Protein AF-A0A2D7MEU3-F1 (afdb_monomer)

Secondary structure (DSSP, 8-state):
---TT-----PPPTT-EEEE---SSEEEEEE---TT-BSSSSBT--EEEEEE--SS-EEEE---SS----SSHHHHHHHHHHHHHHHT-S----

Mean predicted aligned error: 4.92 Å

Radius of gyration: 15.39 Å; Cα contacts (8 Å, |Δi|>4): 131; chains: 1; bounding box: 40×29×33 Å

Structure (mmCIF, N/CA/C/O backbone):
data_AF-A0A2D7MEU3-F1
#
_entry.id   AF-A0A2D7MEU3-F1
#
loop_
_atom_site.group_PDB
_atom_site.id
_atom_site.type_symbol
_atom_site.label_atom_id
_atom_site.label_alt_id
_atom_site.label_comp_id
_atom_site.label_asym_id
_atom_site.label_entity_id
_atom_site.label_seq_id
_atom_site.pdbx_PDB_ins_code
_atom_site.Cartn_x
_atom_site.Cartn_y
_atom_site.Cartn_z
_atom_site.occupancy
_atom_site.B_iso_or_equiv
_atom_site.auth_seq_id
_atom_site.auth_comp_id
_atom_site.auth_asym_id
_atom_site.auth_atom_id
_atom_site.pdbx_PDB_model_num
ATOM 1 N N . GLU A 1 1 ? -7.005 9.746 12.537 1.00 45.38 1 GLU A N 1
ATOM 2 C CA . GLU A 1 1 ? -8.373 9.343 12.898 1.00 45.38 1 GLU A CA 1
ATOM 3 C C . GLU A 1 1 ? -9.202 9.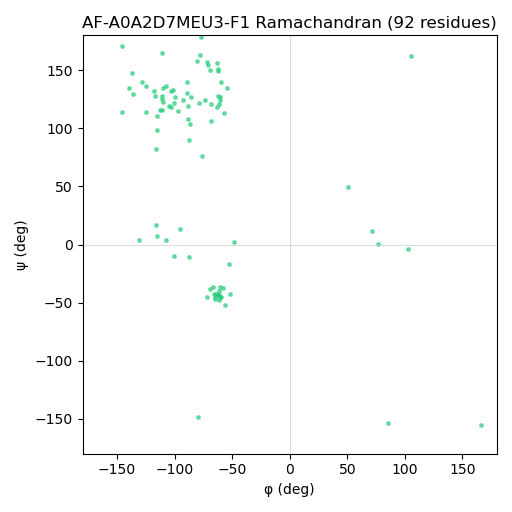274 11.631 1.00 45.38 1 GLU A C 1
ATOM 5 O O . GLU A 1 1 ? -9.151 10.210 10.831 1.00 45.38 1 GLU A O 1
ATOM 10 N N . PHE A 1 2 ? -9.851 8.135 11.397 1.00 53.44 2 PHE A N 1
ATOM 11 C CA . PHE A 1 2 ? -10.930 8.024 10.424 1.00 53.44 2 PHE A CA 1
ATOM 12 C C . PHE A 1 2 ? -12.209 8.391 11.172 1.00 53.44 2 PHE A C 1
ATOM 14 O O . PHE A 1 2 ? -12.829 7.545 11.792 1.00 53.44 2 PHE A O 1
ATOM 21 N N . SER A 1 3 ? -12.581 9.671 11.189 1.00 50.44 3 SER A N 1
ATOM 22 C CA . SER A 1 3 ? -13.950 10.024 11.570 1.00 50.44 3 SER A CA 1
ATOM 23 C C . SER A 1 3 ? -14.904 9.608 10.445 1.00 50.44 3 SER A C 1
ATOM 25 O O . SER A 1 3 ? -14.474 9.518 9.290 1.00 50.44 3 SER A O 1
ATOM 27 N N . ASP A 1 4 ? -16.184 9.399 10.774 1.00 55.22 4 ASP A N 1
ATOM 28 C CA . ASP A 1 4 ? -17.293 8.872 9.944 1.00 55.22 4 ASP A CA 1
ATOM 29 C C . ASP A 1 4 ? -17.495 9.488 8.534 1.00 55.22 4 ASP A C 1
ATOM 31 O O . ASP A 1 4 ? -18.430 9.132 7.820 1.00 55.22 4 ASP A O 1
ATOM 35 N N . LYS A 1 5 ? -16.649 10.425 8.091 1.00 60.59 5 LYS A N 1
ATOM 36 C CA . LYS A 1 5 ? -16.730 11.092 6.782 1.00 60.59 5 LYS A CA 1
ATOM 37 C C . LYS A 1 5 ? -15.420 11.134 5.989 1.00 60.59 5 LYS A C 1
ATOM 39 O O . LYS A 1 5 ? -15.389 11.752 4.926 1.00 60.59 5 LYS A O 1
ATOM 44 N N . LYS A 1 6 ? -14.329 10.518 6.459 1.00 79.19 6 LYS A N 1
ATOM 45 C CA . LYS A 1 6 ? -13.058 10.538 5.718 1.00 79.19 6 LYS A CA 1
ATOM 46 C C . LYS A 1 6 ? -12.993 9.398 4.698 1.00 79.19 6 LYS A C 1
ATOM 48 O O . LYS A 1 6 ? -12.706 8.260 5.053 1.00 79.19 6 LYS A O 1
ATOM 53 N N . VAL A 1 7 ? -13.191 9.728 3.424 1.00 86.56 7 VAL A N 1
ATOM 54 C CA . VAL A 1 7 ? -12.876 8.833 2.299 1.00 86.56 7 VAL A CA 1
ATOM 55 C C . VAL A 1 7 ? -11.426 9.071 1.879 1.00 86.56 7 VAL A C 1
ATOM 57 O O . VAL A 1 7 ? -11.008 10.216 1.709 1.00 86.56 7 VAL A O 1
ATOM 60 N N . ILE A 1 8 ? -10.645 7.997 1.746 1.00 91.12 8 ILE A N 1
ATOM 61 C CA . ILE A 1 8 ? -9.301 8.042 1.161 1.00 91.12 8 ILE A CA 1
ATOM 62 C C . ILE A 1 8 ? -9.347 7.268 -0.150 1.00 91.12 8 ILE A C 1
ATOM 64 O O . ILE A 1 8 ? -9.558 6.058 -0.144 1.00 91.12 8 ILE A O 1
ATOM 68 N N . GLU A 1 9 ? -9.121 7.971 -1.253 1.00 93.88 9 GLU A N 1
ATOM 69 C CA . GLU A 1 9 ? -8.883 7.365 -2.559 1.00 93.88 9 GLU A CA 1
ATOM 70 C C . GLU A 1 9 ? -7.378 7.361 -2.825 1.00 93.88 9 GLU A C 1
ATOM 72 O O . GLU A 1 9 ? -6.704 8.383 -2.672 1.00 93.88 9 GLU A O 1
ATOM 77 N N . LYS A 1 10 ? -6.832 6.189 -3.157 1.00 93.69 10 LYS A N 1
ATOM 78 C CA . LYS A 1 10 ? -5.401 6.011 -3.391 1.00 93.69 10 LYS A CA 1
ATOM 79 C C . LYS A 1 10 ? -5.166 4.970 -4.475 1.00 93.69 10 LYS A C 1
ATOM 81 O O . LYS A 1 10 ? -5.389 3.783 -4.253 1.00 93.69 10 LYS A O 1
ATOM 86 N N . ASP A 1 11 ? -4.620 5.427 -5.595 1.00 94.25 11 ASP A N 1
ATOM 87 C CA . ASP A 1 11 ? -4.009 4.547 -6.583 1.00 94.25 11 ASP A CA 1
ATOM 88 C C . ASP A 1 11 ? -2.610 4.157 -6.108 1.00 94.25 11 ASP A C 1
ATOM 90 O O . ASP A 1 11 ? -1.758 5.021 -5.867 1.00 94.25 11 ASP A O 1
ATOM 94 N N . ILE A 1 12 ? -2.390 2.852 -5.959 1.00 93.81 12 ILE A N 1
ATOM 95 C CA . ILE A 1 12 ? -1.095 2.287 -5.584 1.00 93.81 12 ILE A CA 1
ATOM 96 C C . ILE A 1 12 ? -0.288 2.032 -6.844 1.00 93.81 12 ILE A C 1
ATOM 98 O O . ILE A 1 12 ? -0.684 1.251 -7.711 1.00 93.81 12 ILE A O 1
ATOM 102 N N . GLN A 1 13 ? 0.856 2.699 -6.933 1.00 91.31 13 GLN A N 1
ATOM 103 C CA . GLN A 1 13 ? 1.780 2.517 -8.037 1.00 91.31 13 GLN A CA 1
ATOM 104 C C . GLN A 1 13 ? 2.639 1.272 -7.827 1.00 91.31 13 GLN A C 1
ATOM 106 O O . GLN A 1 13 ? 2.858 0.799 -6.708 1.00 91.31 13 GLN A O 1
ATOM 111 N N . LYS A 1 14 ? 3.173 0.748 -8.933 1.00 89.75 14 LYS A N 1
ATOM 112 C CA . LYS A 1 14 ? 4.178 -0.310 -8.866 1.00 89.75 14 LYS A CA 1
ATOM 113 C C . LYS A 1 14 ? 5.329 0.153 -7.971 1.00 89.75 14 LYS A C 1
ATOM 115 O O . LYS A 1 14 ? 5.839 1.256 -8.153 1.00 89.75 14 LYS A O 1
ATOM 120 N N . ASN A 1 15 ? 5.772 -0.725 -7.074 1.00 92.25 15 ASN A N 1
ATOM 121 C CA . ASN A 1 15 ? 6.885 -0.488 -6.160 1.00 92.25 15 ASN A CA 1
ATOM 122 C C . ASN A 1 15 ? 6.603 0.523 -5.031 1.00 92.25 15 ASN A C 1
ATOM 124 O O . ASN A 1 15 ? 7.524 0.925 -4.321 1.00 92.25 15 ASN A O 1
ATOM 128 N N . GLU A 1 16 ? 5.345 0.913 -4.834 1.00 94.12 16 GLU A N 1
ATOM 129 C CA . GLU A 1 16 ? 4.941 1.828 -3.771 1.00 94.12 16 GLU A CA 1
ATOM 130 C C . GLU A 1 16 ? 4.591 1.079 -2.477 1.00 94.12 16 GLU A C 1
ATOM 132 O O . GLU A 1 16 ? 3.932 0.036 -2.490 1.00 94.12 16 GLU A O 1
ATOM 137 N N . LEU A 1 17 ? 5.000 1.656 -1.346 1.00 95.75 17 LEU A N 1
ATOM 138 C CA . LEU A 1 17 ? 4.424 1.366 -0.039 1.00 95.75 17 LEU A CA 1
ATOM 139 C C . LEU A 1 17 ? 3.638 2.585 0.418 1.00 95.75 17 LEU A C 1
ATOM 141 O O . LEU A 1 17 ? 4.129 3.709 0.345 1.00 95.75 17 LEU A O 1
ATOM 145 N N . TYR A 1 18 ? 2.432 2.359 0.925 1.00 95.50 18 TYR A N 1
ATOM 146 C CA . TYR A 1 18 ? 1.607 3.432 1.456 1.00 95.50 18 TYR A CA 1
ATOM 147 C C . TYR A 1 18 ? 0.958 3.013 2.769 1.00 95.50 18 TYR A C 1
ATOM 149 O O . TYR A 1 18 ? 0.339 1.953 2.862 1.00 95.50 18 TYR A O 1
ATOM 157 N N . ARG A 1 19 ? 1.093 3.860 3.794 1.00 95.31 19 ARG A N 1
ATOM 158 C CA . ARG A 1 19 ? 0.514 3.626 5.117 1.00 95.31 19 ARG A CA 1
ATOM 159 C C . ARG A 1 19 ? -0.626 4.589 5.386 1.00 95.31 19 ARG A C 1
ATOM 161 O O . ARG A 1 19 ? -0.449 5.805 5.449 1.00 95.31 19 ARG A O 1
ATOM 168 N N . ILE A 1 20 ? -1.785 4.018 5.659 1.00 94.31 20 ILE A N 1
ATOM 169 C CA . ILE A 1 20 ? -2.973 4.725 6.103 1.00 94.31 20 ILE A CA 1
ATOM 170 C C . ILE A 1 20 ? -3.038 4.625 7.629 1.00 94.31 20 ILE A C 1
ATOM 172 O O . ILE A 1 20 ? -3.215 3.542 8.183 1.00 94.31 20 ILE A O 1
ATOM 176 N N . LYS A 1 21 ? -2.920 5.762 8.329 1.00 92.69 21 LYS A N 1
ATOM 177 C CA . LYS A 1 21 ? -3.116 5.817 9.789 1.00 92.69 21 LYS A CA 1
ATOM 178 C C . LYS A 1 21 ? -4.590 5.556 10.122 1.00 92.69 21 LYS A C 1
ATOM 180 O O . LYS A 1 21 ? -5.425 6.441 9.933 1.00 92.69 21 LYS A O 1
ATOM 185 N N . ALA A 1 22 ? -4.878 4.370 10.642 1.00 93.19 22 ALA A N 1
ATOM 186 C CA . ALA A 1 22 ? -6.210 3.913 11.022 1.00 93.19 22 ALA A CA 1
ATOM 187 C C . ALA A 1 22 ? -6.131 3.145 12.345 1.00 93.19 22 ALA A C 1
ATOM 189 O O . ALA A 1 22 ? -5.232 2.322 12.515 1.00 93.19 22 ALA A O 1
ATOM 190 N N . GLN A 1 23 ? -7.04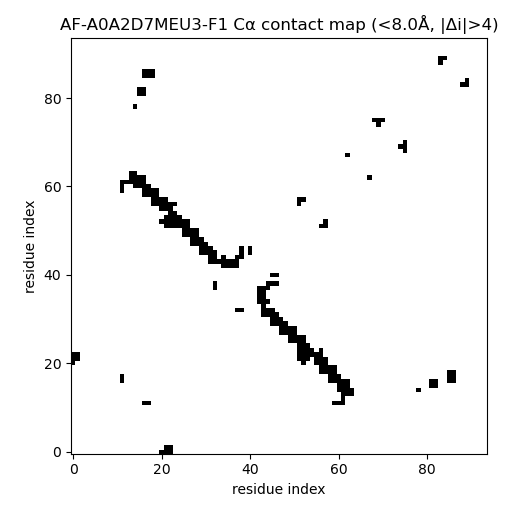1 3.414 13.278 1.00 93.19 23 GLN A N 1
ATOM 191 C CA . GLN A 1 23 ? -7.093 2.665 14.533 1.00 93.19 23 GLN A CA 1
ATOM 192 C C . GLN A 1 23 ? -7.738 1.290 14.303 1.00 93.19 23 GLN A C 1
ATOM 194 O O 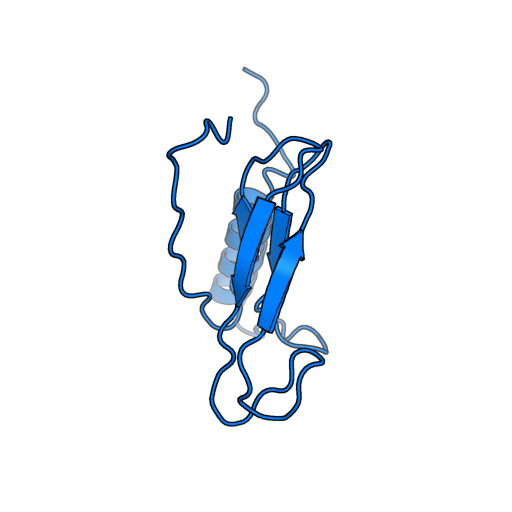. GLN A 1 23 ? -8.111 0.940 13.180 1.00 93.19 23 GLN A O 1
ATOM 199 N N . TYR A 1 24 ? -7.830 0.478 15.355 1.00 95.06 24 TYR A N 1
ATOM 200 C CA . TYR A 1 24 ? -8.530 -0.802 15.287 1.00 95.06 24 TYR A CA 1
ATOM 201 C C . TYR A 1 24 ? -10.050 -0.580 15.313 1.00 95.06 24 TYR A C 1
ATOM 203 O O . TYR A 1 24 ? -10.714 -0.752 16.331 1.00 95.06 24 TYR A O 1
ATOM 211 N N . GLU A 1 25 ? -10.586 -0.155 14.176 1.00 92.75 25 GLU A N 1
ATOM 212 C CA . GLU A 1 25 ? -12.000 0.127 13.950 1.00 92.75 25 GLU A CA 1
ATOM 213 C C . GLU A 1 25 ? -12.427 -0.437 12.583 1.00 92.75 25 GLU A C 1
ATOM 215 O O . GLU A 1 25 ? -11.594 -0.518 11.672 1.00 92.75 25 GLU A O 1
ATOM 220 N N . PRO A 1 26 ? -13.686 -0.889 12.427 1.00 94.31 26 PRO A N 1
ATOM 221 C CA . PRO A 1 26 ? -14.169 -1.435 11.163 1.00 94.31 26 PRO A CA 1
ATOM 222 C C . PRO A 1 26 ? -14.271 -0.339 10.096 1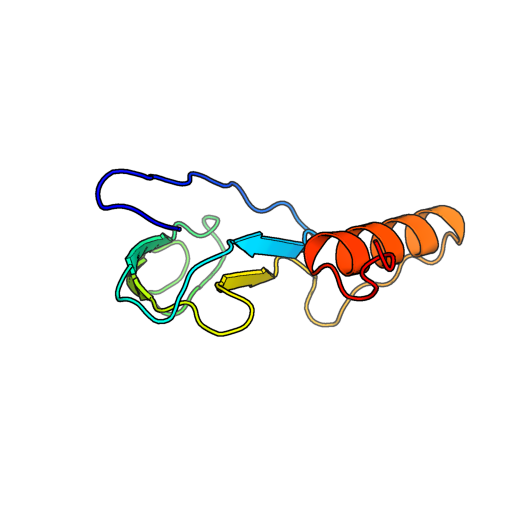.00 94.31 26 PRO A C 1
ATOM 224 O O . PRO A 1 26 ? -15.045 0.604 10.231 1.00 94.31 26 PRO A O 1
ATOM 227 N N . ILE A 1 27 ? -13.548 -0.506 8.990 1.00 94.62 27 ILE A N 1
ATOM 228 C CA . ILE A 1 27 ? -13.527 0.426 7.857 1.00 94.62 27 ILE A CA 1
ATOM 229 C C . ILE A 1 27 ? -14.072 -0.281 6.620 1.00 94.62 27 ILE A C 1
ATOM 231 O O . ILE A 1 27 ? -13.605 -1.357 6.241 1.00 94.62 27 ILE A O 1
ATOM 235 N N . LYS A 1 28 ? -15.057 0.330 5.954 1.00 95.62 28 LYS A N 1
ATOM 236 C CA . LYS A 1 28 ? -15.534 -0.143 4.650 1.00 95.62 28 LYS A CA 1
ATOM 237 C C . LYS A 1 28 ? -14.510 0.201 3.576 1.00 95.62 28 LYS A C 1
ATOM 239 O O . LYS A 1 28 ? -14.162 1.365 3.403 1.00 95.62 28 LYS A O 1
ATOM 244 N N . ALA A 1 29 ? -14.058 -0.812 2.847 1.00 95.62 29 ALA A N 1
ATOM 245 C CA . ALA A 1 29 ? -13.097 -0.664 1.768 1.00 95.62 29 ALA A CA 1
ATOM 246 C C . ALA A 1 29 ? -13.646 -1.256 0.472 1.00 95.62 29 ALA A C 1
ATOM 248 O O . ALA A 1 29 ? -14.197 -2.359 0.458 1.00 95.62 29 ALA A O 1
ATOM 249 N N . LYS A 1 30 ? -13.441 -0.521 -0.620 1.00 96.69 30 LYS A N 1
ATOM 250 C CA . LYS A 1 30 ? -13.596 -1.004 -1.989 1.00 96.69 30 LYS A CA 1
ATOM 251 C C . LYS A 1 30 ? -12.208 -1.065 -2.609 1.00 96.69 30 LYS A C 1
ATOM 253 O O . LYS A 1 30 ? -11.563 -0.032 -2.758 1.00 96.69 30 LYS A O 1
ATOM 258 N N . ILE A 1 31 ? -11.752 -2.263 -2.948 1.00 95.56 31 ILE A N 1
ATOM 259 C CA . ILE A 1 31 ? -10.435 -2.488 -3.547 1.00 95.56 31 ILE A CA 1
ATOM 260 C C . ILE A 1 31 ? -10.662 -2.917 -4.990 1.00 95.56 31 ILE A C 1
ATOM 262 O O . ILE A 1 31 ? -11.414 -3.855 -5.254 1.00 95.56 31 ILE A O 1
ATOM 266 N N . ILE A 1 32 ? -10.039 -2.200 -5.921 1.00 95.88 32 ILE A N 1
ATOM 267 C CA . ILE A 1 32 ? -10.195 -2.422 -7.358 1.00 95.88 32 ILE A CA 1
ATOM 268 C C . ILE A 1 32 ? -8.834 -2.863 -7.900 1.00 95.88 32 ILE A C 1
ATOM 270 O O . ILE A 1 32 ? -7.900 -2.059 -7.900 1.00 95.88 32 ILE A O 1
ATOM 274 N N . PRO A 1 33 ? -8.679 -4.127 -8.324 1.00 94.44 33 PRO A N 1
ATOM 275 C CA . PRO A 1 33 ? -7.423 -4.589 -8.883 1.00 94.44 33 PRO A CA 1
ATOM 276 C C . PRO A 1 33 ? -7.262 -4.122 -10.333 1.00 94.44 33 PRO A C 1
ATOM 278 O O . PRO A 1 33 ? -8.223 -3.789 -11.029 1.00 94.44 33 PRO A O 1
ATOM 281 N N . HIS A 1 34 ? -6.030 -4.167 -10.838 1.00 91.94 34 HIS A N 1
ATOM 282 C CA . HIS A 1 34 ? -5.809 -4.106 -12.279 1.00 91.94 34 HIS A CA 1
ATOM 283 C C . HIS A 1 34 ? -6.473 -5.316 -12.965 1.00 91.94 34 HIS A C 1
ATOM 285 O O . HIS A 1 34 ? -6.511 -6.404 -12.397 1.00 91.94 34 HIS A O 1
ATOM 291 N N . LYS A 1 35 ? -6.903 -5.180 -14.229 1.00 91.75 35 LYS A N 1
ATOM 292 C CA . LYS A 1 35 ? -7.683 -6.195 -14.982 1.00 91.75 35 LYS A CA 1
ATOM 293 C C . LYS A 1 35 ? -7.092 -7.614 -15.042 1.00 91.75 35 LYS A C 1
ATOM 295 O O . LYS A 1 35 ? -7.778 -8.540 -15.445 1.00 91.75 35 LYS A O 1
ATOM 300 N N . LYS A 1 36 ? -5.802 -7.773 -14.740 1.00 92.56 36 LYS A N 1
ATOM 301 C CA . LYS A 1 36 ? -5.068 -9.051 -14.790 1.00 92.56 36 LYS A CA 1
ATOM 302 C C . LYS A 1 36 ? -4.581 -9.516 -13.413 1.00 92.56 36 LYS A C 1
ATOM 304 O O . LYS A 1 36 ? -3.789 -10.446 -13.339 1.00 92.56 36 LYS A O 1
ATOM 309 N N . MET A 1 37 ? -4.984 -8.828 -12.349 1.00 90.50 37 MET A N 1
ATOM 310 C CA . MET A 1 37 ? -4.576 -9.113 -10.980 1.00 90.50 37 MET A CA 1
ATOM 311 C C . MET A 1 37 ? -5.747 -9.731 -10.226 1.00 90.50 37 MET A C 1
ATOM 313 O O . MET A 1 37 ? -6.872 -9.254 -10.341 1.00 90.50 37 MET A O 1
ATOM 317 N N . ASP A 1 38 ? -5.469 -10.776 -9.458 1.00 92.12 38 ASP A N 1
ATOM 318 C CA . ASP A 1 38 ? -6.421 -11.371 -8.526 1.00 92.12 38 ASP A CA 1
ATOM 319 C C . ASP A 1 38 ? -6.069 -10.922 -7.102 1.00 92.12 38 ASP A C 1
ATOM 321 O O . ASP A 1 38 ? -4.904 -10.964 -6.702 1.00 92.12 38 ASP A O 1
ATOM 325 N N . ILE A 1 39 ? -7.075 -10.465 -6.359 1.00 91.12 39 ILE A N 1
ATOM 326 C CA . ILE A 1 39 ? -6.968 -10.023 -4.959 1.00 91.12 39 ILE A CA 1
ATOM 327 C C . ILE A 1 39 ? -7.788 -10.907 -4.004 1.00 91.12 39 ILE A C 1
ATOM 329 O O . ILE A 1 39 ? -8.057 -10.512 -2.872 1.00 91.12 39 ILE A O 1
ATOM 333 N N . GLY A 1 40 ? -8.189 -12.099 -4.457 1.00 91.88 40 GLY A N 1
ATOM 334 C CA . GLY A 1 40 ? -8.980 -13.081 -3.711 1.00 91.88 40 GLY A CA 1
ATOM 335 C C . GLY A 1 40 ? -10.460 -13.140 -4.104 1.00 91.88 40 GLY A C 1
ATOM 336 O O . GLY A 1 40 ? -11.181 -13.992 -3.591 1.00 91.88 40 GLY A O 1
ATOM 337 N N . SER A 1 41 ? -10.916 -12.265 -5.004 1.00 95.25 41 SER A N 1
ATOM 338 C CA . SER A 1 41 ? -12.282 -12.230 -5.559 1.00 95.25 41 SER A CA 1
ATOM 339 C C . SER A 1 41 ? -12.362 -12.698 -7.018 1.00 95.25 41 SER A C 1
ATOM 341 O O . SER A 1 41 ? -13.443 -12.658 -7.600 1.00 95.25 41 SER A O 1
ATOM 343 N N . GLY A 1 42 ? -11.250 -13.155 -7.604 1.00 96.31 42 GLY A N 1
ATOM 344 C CA . GLY A 1 42 ? -11.134 -13.490 -9.022 1.00 96.31 42 GLY A CA 1
ATOM 345 C C . GLY A 1 42 ? -10.346 -12.439 -9.808 1.00 96.31 42 GLY A C 1
ATOM 346 O O . GLY A 1 42 ? -10.142 -11.304 -9.367 1.00 96.31 42 GLY A O 1
ATOM 347 N N . VAL A 1 43 ? -9.870 -12.821 -10.997 1.00 96.88 43 VAL A N 1
ATOM 348 C CA . VAL A 1 43 ? -9.011 -11.970 -11.834 1.00 96.88 43 VAL A CA 1
ATOM 349 C C . VAL A 1 43 ? -9.757 -10.712 -12.275 1.00 96.88 43 VAL A C 1
ATOM 351 O O . VAL A 1 43 ? -10.732 -10.790 -13.015 1.00 96.88 43 VAL A O 1
ATOM 354 N N . GLY A 1 44 ? -9.250 -9.545 -11.877 1.00 96.12 44 GLY A N 1
ATOM 355 C CA . GLY A 1 44 ? -9.817 -8.248 -12.241 1.00 96.12 44 GLY A CA 1
ATOM 356 C C . GLY A 1 44 ? -11.086 -7.871 -11.470 1.00 96.12 44 GLY A C 1
ATOM 357 O O . GLY A 1 44 ? -11.613 -6.781 -11.692 1.00 96.12 44 GLY A O 1
ATOM 358 N N . GLU A 1 45 ? -11.551 -8.724 -10.556 1.00 97.50 45 GLU A N 1
ATOM 359 C CA . GLU A 1 45 ? -12.801 -8.513 -9.836 1.00 97.50 45 GLU A CA 1
ATOM 360 C C . GLU A 1 45 ? -12.591 -7.633 -8.598 1.00 97.50 45 GLU A C 1
ATOM 362 O O . GLU A 1 45 ? -11.739 -7.943 -7.758 1.00 97.50 45 GLU A 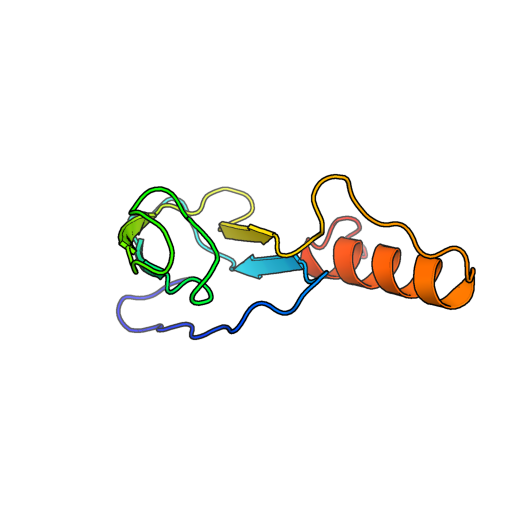O 1
ATOM 367 N N . PRO A 1 46 ? -13.356 -6.537 -8.439 1.00 96.94 46 PRO A N 1
ATOM 368 C CA . PRO A 1 46 ? -13.279 -5.709 -7.247 1.00 96.94 46 PRO A CA 1
ATOM 369 C C . PRO A 1 46 ? -13.845 -6.439 -6.026 1.00 96.94 46 PRO A C 1
ATOM 371 O O . PRO A 1 46 ? -14.802 -7.206 -6.124 1.00 96.94 46 PRO A O 1
ATOM 374 N N . ILE A 1 47 ? -13.323 -6.111 -4.846 1.00 96.56 47 ILE A N 1
ATOM 375 C CA . ILE A 1 47 ? -13.847 -6.606 -3.570 1.00 96.56 47 ILE A CA 1
ATOM 376 C C . ILE A 1 47 ? -14.339 -5.441 -2.711 1.00 96.56 47 ILE A C 1
ATOM 378 O O . ILE A 1 47 ? -13.652 -4.432 -2.536 1.00 96.56 47 ILE A O 1
ATOM 382 N N . ASN A 1 48 ? -15.548 -5.588 -2.168 1.00 96.62 48 ASN A N 1
ATOM 383 C CA . ASN A 1 48 ? -16.074 -4.724 -1.116 1.00 96.62 48 ASN A CA 1
ATOM 384 C C . ASN A 1 48 ? -16.008 -5.508 0.191 1.00 96.62 48 ASN A C 1
ATOM 386 O O . ASN A 1 48 ? -16.620 -6.568 0.307 1.00 96.62 48 ASN A O 1
ATOM 390 N N . THR A 1 49 ? -15.259 -5.010 1.166 1.00 95.94 49 THR A N 1
ATOM 391 C CA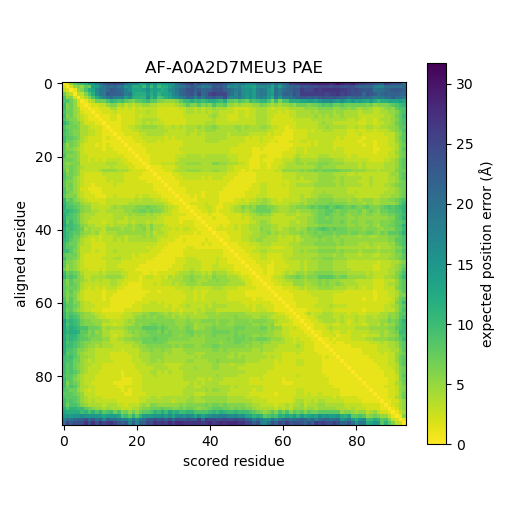 . THR A 1 49 ? -15.031 -5.723 2.425 1.00 95.94 49 THR A CA 1
ATOM 392 C C . THR A 1 49 ? -14.921 -4.753 3.600 1.00 95.94 49 THR A C 1
ATOM 394 O O . THR A 1 49 ? -14.884 -3.532 3.430 1.00 95.94 49 THR A O 1
ATOM 397 N N . THR A 1 50 ? -14.907 -5.301 4.810 1.00 96.12 50 THR A N 1
ATOM 398 C CA . THR A 1 50 ? -14.557 -4.566 6.024 1.00 96.12 50 THR A CA 1
ATOM 399 C C . THR A 1 50 ? -13.110 -4.901 6.373 1.00 96.12 50 THR A C 1
ATOM 401 O O . THR A 1 50 ? -12.782 -6.068 6.573 1.00 96.12 50 THR A O 1
ATOM 404 N N . ILE A 1 51 ? -12.254 -3.887 6.453 1.00 95.38 51 ILE A N 1
ATOM 405 C CA . ILE A 1 51 ? -10.872 -4.009 6.929 1.00 95.38 51 ILE A CA 1
ATOM 406 C C . ILE A 1 51 ? -10.724 -3.307 8.276 1.00 95.38 51 ILE A C 1
ATOM 408 O O . ILE A 1 51 ? -11.578 -2.516 8.669 1.00 95.38 51 ILE A O 1
ATOM 412 N N . TYR A 1 52 ? -9.631 -3.592 8.972 1.00 95.19 52 TYR A N 1
ATOM 413 C CA . TYR A 1 52 ? -9.328 -3.007 10.271 1.00 95.19 52 TYR A CA 1
ATOM 414 C C . TYR A 1 52 ? -7.916 -2.436 10.237 1.00 95.19 52 TYR A C 1
ATOM 416 O O . TYR A 1 52 ? -7.011 -3.038 9.655 1.00 95.19 52 TYR A O 1
ATOM 424 N N . GLY A 1 53 ? -7.738 -1.268 10.848 1.00 94.31 53 GLY A N 1
ATOM 425 C CA . GLY A 1 53 ? -6.413 -0.749 11.159 1.00 94.31 53 GLY A CA 1
ATOM 426 C C . GLY A 1 53 ? -5.839 -1.398 12.416 1.00 94.31 53 GLY A C 1
ATOM 427 O O . GLY A 1 53 ? -6.103 -2.558 12.727 1.00 94.31 53 GLY A O 1
ATOM 428 N N . GLY A 1 54 ? -5.036 -0.644 13.160 1.00 93.25 54 GLY A N 1
ATOM 429 C CA . GLY A 1 54 ? -4.381 -1.132 14.369 1.00 93.25 54 GLY A CA 1
ATOM 430 C C . GLY A 1 54 ? -3.272 -0.193 14.814 1.00 93.25 54 GLY A C 1
ATOM 431 O O . GLY A 1 54 ? -3.272 0.981 14.456 1.00 93.25 54 GLY A O 1
ATOM 432 N N . LEU A 1 55 ? -2.293 -0.714 15.557 1.00 91.94 55 LEU A N 1
ATOM 433 C CA . LEU A 1 55 ? -1.175 0.081 16.081 1.00 91.94 55 LEU A CA 1
ATOM 434 C C . LEU A 1 55 ? -0.457 0.898 14.990 1.00 91.94 55 LEU A C 1
ATOM 436 O O . LEU A 1 55 ? -0.134 2.065 15.192 1.00 91.94 55 LEU A O 1
ATOM 440 N N . VAL A 1 56 ? -0.223 0.284 13.828 1.00 90.56 56 VAL A N 1
ATOM 441 C CA . VAL A 1 56 ? 0.461 0.918 12.688 1.00 90.56 56 VAL A CA 1
ATOM 442 C C . VAL A 1 56 ? -0.498 1.405 11.597 1.00 90.56 56 VAL A C 1
ATOM 444 O O . VAL A 1 56 ? -0.080 2.136 10.701 1.00 90.56 56 VAL A O 1
ATOM 447 N N . GLY A 1 57 ? -1.780 1.044 11.672 1.00 94.06 57 GLY A N 1
ATOM 448 C CA . GLY A 1 57 ? -2.770 1.299 10.627 1.00 94.06 57 GLY A CA 1
ATOM 449 C C . GLY A 1 57 ? -2.812 0.242 9.525 1.00 94.06 57 GLY A C 1
ATOM 450 O O . GLY A 1 57 ? -2.502 -0.923 9.757 1.00 94.06 57 GLY A O 1
ATOM 451 N N . ILE A 1 58 ? -3.241 0.658 8.333 1.00 95.25 58 ILE A N 1
ATOM 452 C CA . ILE A 1 58 ? -3.383 -0.192 7.144 1.00 95.25 58 ILE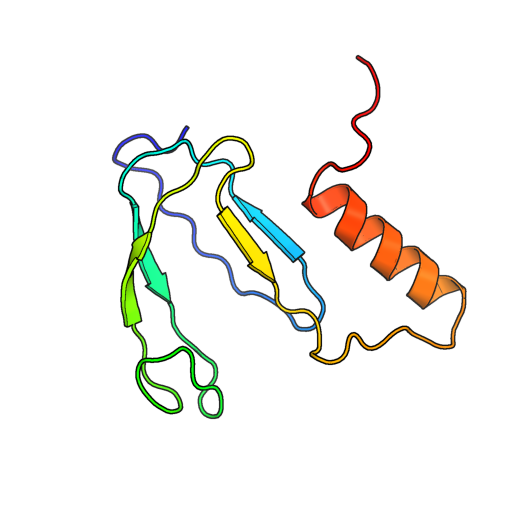 A CA 1
ATOM 453 C C . ILE A 1 58 ? -2.190 0.062 6.221 1.00 95.25 58 ILE A C 1
ATOM 455 O O . ILE A 1 58 ? -1.854 1.215 5.946 1.00 95.25 58 ILE A O 1
ATOM 459 N N . ILE A 1 59 ? -1.563 -1.006 5.726 1.00 95.44 59 ILE A N 1
ATOM 460 C CA . ILE A 1 59 ? -0.448 -0.933 4.775 1.00 95.44 59 ILE A CA 1
ATOM 461 C C . ILE A 1 59 ? -0.921 -1.457 3.423 1.00 95.44 59 ILE A C 1
ATOM 463 O O . ILE A 1 59 ? -1.441 -2.567 3.326 1.00 95.44 59 ILE A O 1
ATOM 467 N N . LEU A 1 60 ? -0.705 -0.657 2.385 1.00 94.44 60 LEU A N 1
ATOM 468 C CA . LEU A 1 60 ? -0.883 -1.039 0.993 1.00 94.44 60 LEU A CA 1
ATOM 469 C C . LEU A 1 60 ? 0.507 -1.282 0.394 1.00 94.44 60 LEU A C 1
ATOM 471 O O . LEU A 1 60 ? 1.344 -0.377 0.382 1.00 94.44 60 LEU A O 1
ATOM 475 N N . ASP A 1 61 ? 0.760 -2.515 -0.048 1.00 93.44 61 ASP A N 1
ATOM 476 C CA . ASP A 1 61 ? 2.066 -2.976 -0.532 1.00 93.44 61 ASP A CA 1
ATOM 477 C C . ASP A 1 61 ? 1.991 -3.329 -2.021 1.00 93.44 61 ASP A C 1
ATOM 479 O O . ASP A 1 61 ? 1.537 -4.412 -2.389 1.00 93.44 61 ASP A O 1
ATOM 483 N N . GLY A 1 62 ? 2.425 -2.391 -2.865 1.00 92.50 62 GLY A N 1
ATOM 484 C CA . GLY A 1 62 ? 2.515 -2.534 -4.319 1.00 92.50 62 GLY A CA 1
ATOM 485 C C . GLY A 1 62 ? 3.899 -2.964 -4.808 1.00 92.50 62 GLY A C 1
ATOM 486 O O . GLY A 1 62 ? 4.198 -2.821 -5.997 1.00 92.50 62 GLY A O 1
ATOM 487 N N . ARG A 1 63 ? 4.780 -3.432 -3.915 1.00 93.88 63 ARG A N 1
ATOM 488 C CA . ARG A 1 63 ? 6.106 -3.935 -4.295 1.00 93.88 63 ARG A CA 1
ATOM 489 C C . ARG A 1 63 ? 6.002 -5.267 -5.024 1.00 93.88 63 ARG A C 1
ATOM 491 O O . ARG A 1 63 ? 5.074 -6.049 -4.822 1.00 93.88 63 ARG A O 1
ATOM 498 N N . ASP A 1 64 ? 7.008 -5.533 -5.850 1.00 90.06 64 ASP A N 1
ATOM 499 C CA . ASP A 1 64 ? 7.114 -6.804 -6.558 1.00 90.06 64 ASP A CA 1
ATOM 500 C C . ASP A 1 64 ? 7.263 -7.979 -5.571 1.00 90.06 64 ASP A C 1
ATOM 502 O O . ASP A 1 64 ? 7.829 -7.846 -4.479 1.00 90.06 64 ASP A O 1
ATOM 506 N N . ARG A 1 65 ? 6.760 -9.153 -5.967 1.00 88.38 65 ARG A N 1
ATOM 507 C CA . ARG A 1 65 ? 7.002 -10.428 -5.279 1.00 88.38 65 ARG A CA 1
ATOM 508 C C . ARG A 1 65 ? 7.577 -11.434 -6.291 1.00 88.38 65 ARG A C 1
ATOM 510 O O . ARG A 1 65 ? 6.850 -11.805 -7.210 1.00 88.38 65 ARG A O 1
ATOM 517 N N . PRO A 1 66 ? 8.842 -11.884 -6.144 1.00 91.94 66 PRO A N 1
ATOM 518 C CA . PRO A 1 66 ? 9.828 -11.441 -5.149 1.00 91.94 66 PRO A CA 1
ATOM 519 C C . PRO A 1 66 ? 10.196 -9.956 -5.318 1.00 91.94 66 PRO A C 1
ATOM 521 O O . PRO A 1 66 ? 10.048 -9.398 -6.403 1.00 91.94 66 PRO A O 1
ATOM 524 N N . ILE A 1 67 ? 10.671 -9.317 -4.242 1.00 91.19 67 ILE A N 1
ATOM 525 C CA . ILE A 1 67 ? 11.036 -7.891 -4.263 1.00 91.19 67 ILE A CA 1
ATOM 526 C C . ILE A 1 67 ? 12.152 -7.658 -5.285 1.00 91.19 67 ILE A C 1
ATOM 528 O O . ILE A 1 67 ? 13.221 -8.261 -5.203 1.00 91.19 67 ILE A O 1
ATOM 532 N N . SER A 1 68 ? 11.905 -6.745 -6.226 1.00 89.88 68 SER A N 1
ATOM 533 C CA . SER A 1 68 ? 12.875 -6.336 -7.239 1.00 89.88 68 SER A CA 1
ATOM 534 C C . SER A 1 68 ? 13.729 -5.178 -6.721 1.00 89.88 68 SER A C 1
ATOM 536 O O . SER A 1 68 ? 13.264 -4.043 -6.623 1.00 89.88 68 SER A O 1
ATOM 538 N N . ILE A 1 69 ? 14.997 -5.448 -6.412 1.00 89.50 69 ILE A N 1
ATOM 539 C CA . ILE A 1 69 ? 15.958 -4.425 -5.984 1.00 89.50 69 ILE A CA 1
ATOM 540 C C . ILE A 1 69 ? 16.720 -3.889 -7.207 1.00 89.50 69 ILE A C 1
ATOM 542 O O . ILE A 1 69 ? 17.353 -4.675 -7.914 1.00 89.50 69 ILE A O 1
ATOM 546 N N . PRO A 1 70 ? 16.716 -2.568 -7.469 1.00 92.12 70 PRO A N 1
ATOM 547 C CA . PRO A 1 70 ? 17.476 -1.996 -8.575 1.00 92.12 70 PRO A CA 1
ATOM 548 C C . PRO A 1 70 ? 18.986 -2.255 -8.464 1.00 92.12 70 PRO A C 1
ATOM 550 O O . PRO A 1 70 ? 19.586 -2.134 -7.390 1.00 92.12 70 PRO A O 1
ATOM 553 N N . ALA A 1 71 ? 19.619 -2.550 -9.604 1.00 94.75 71 ALA A N 1
ATOM 554 C CA . ALA A 1 71 ? 21.077 -2.649 -9.700 1.00 94.75 71 ALA A CA 1
ATOM 555 C C . ALA A 1 71 ? 21.750 -1.273 -9.548 1.00 94.75 71 ALA A C 1
ATOM 557 O O . ALA A 1 71 ? 22.786 -1.161 -8.890 1.00 94.75 71 ALA A O 1
ATOM 558 N N . ASP A 1 72 ? 21.121 -0.235 -10.112 1.00 97.12 72 ASP A N 1
ATOM 559 C CA . ASP A 1 72 ? 21.566 1.151 -9.995 1.00 97.12 72 ASP A CA 1
ATOM 560 C C . ASP A 1 72 ? 21.554 1.607 -8.521 1.00 97.12 72 ASP A C 1
ATOM 562 O O . ASP A 1 72 ? 20.494 1.577 -7.880 1.00 97.12 72 ASP A O 1
ATOM 566 N N . PRO A 1 73 ? 22.705 2.028 -7.962 1.00 96.31 73 PRO A N 1
ATOM 567 C CA . PRO A 1 73 ? 22.804 2.380 -6.549 1.00 96.31 73 PRO A CA 1
ATOM 568 C C . PRO A 1 73 ? 21.888 3.532 -6.124 1.00 96.31 73 PRO A C 1
ATOM 570 O O . PRO A 1 73 ? 21.349 3.489 -5.019 1.00 96.31 73 PRO A O 1
ATOM 573 N N . GLN A 1 74 ? 21.683 4.536 -6.984 1.00 96.69 74 GLN A N 1
ATOM 574 C CA . GLN A 1 74 ? 20.866 5.707 -6.653 1.00 96.69 74 GLN A CA 1
ATOM 575 C C . GLN A 1 74 ? 19.382 5.346 -6.608 1.00 96.69 74 GLN A C 1
ATOM 577 O O . GLN A 1 74 ? 18.690 5.667 -5.642 1.00 96.69 74 GLN A O 1
ATOM 582 N N . LYS A 1 75 ? 18.896 4.586 -7.595 1.00 94.88 75 LYS A N 1
ATOM 583 C CA . LYS A 1 75 ? 17.524 4.056 -7.594 1.00 94.88 75 LYS A CA 1
ATOM 584 C C . LYS A 1 75 ? 17.273 3.131 -6.412 1.00 94.88 75 LYS A C 1
ATOM 586 O O . LYS A 1 75 ? 16.208 3.197 -5.805 1.00 94.88 75 LYS A O 1
ATOM 591 N N . ARG A 1 76 ? 18.250 2.289 -6.062 1.00 95.44 76 ARG A N 1
ATOM 592 C CA . ARG A 1 76 ? 18.150 1.411 -4.893 1.00 95.44 76 ARG A CA 1
ATOM 593 C C . ARG A 1 76 ? 17.998 2.211 -3.601 1.00 95.44 76 ARG A C 1
ATOM 595 O O . ARG A 1 76 ? 17.109 1.902 -2.816 1.00 95.44 76 ARG A O 1
ATOM 602 N N . LEU A 1 77 ? 18.830 3.234 -3.395 1.00 95.44 77 LEU A N 1
ATOM 603 C CA . LEU A 1 77 ? 18.738 4.110 -2.223 1.00 95.44 77 LEU A CA 1
ATOM 604 C C . LEU A 1 77 ? 17.406 4.864 -2.176 1.00 95.44 77 LEU A C 1
ATOM 606 O O . LEU A 1 77 ? 16.785 4.905 -1.119 1.00 95.44 77 LEU A O 1
ATOM 610 N N . SER A 1 78 ? 16.937 5.392 -3.311 1.00 94.75 78 SER A N 1
ATOM 611 C CA . SER A 1 78 ? 15.624 6.043 -3.397 1.00 94.75 78 SER A CA 1
ATOM 612 C C . SER A 1 78 ? 14.514 5.105 -2.936 1.00 94.75 78 SER A C 1
ATOM 614 O O . SER A 1 78 ? 13.772 5.456 -2.031 1.00 94.75 78 SER A O 1
ATOM 616 N N . TYR A 1 79 ? 14.450 3.883 -3.477 1.00 94.62 79 TYR A N 1
ATOM 617 C CA . TYR A 1 79 ? 13.397 2.926 -3.123 1.00 94.62 79 TY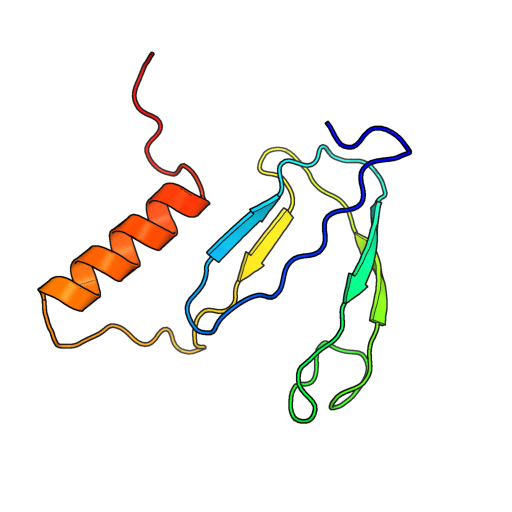R A CA 1
ATOM 618 C C . TYR A 1 79 ? 13.411 2.570 -1.639 1.00 94.62 79 TYR A C 1
ATOM 620 O O . TYR A 1 79 ? 12.362 2.570 -1.001 1.00 94.62 79 TYR A O 1
ATOM 628 N N . LEU A 1 80 ? 14.591 2.306 -1.074 1.00 94.12 80 LEU A N 1
ATOM 629 C CA . LEU A 1 80 ? 14.719 2.002 0.351 1.00 94.12 80 LEU A CA 1
ATOM 630 C C . LEU A 1 80 ? 14.251 3.173 1.224 1.00 94.12 80 LEU A C 1
ATOM 632 O O . LEU A 1 80 ? 13.506 2.957 2.179 1.00 94.12 80 LEU A O 1
ATOM 636 N N . ASN A 1 81 ? 14.633 4.402 0.871 1.00 94.38 81 ASN A N 1
ATOM 637 C CA . ASN A 1 81 ? 14.207 5.601 1.590 1.00 94.38 81 ASN A CA 1
ATOM 638 C C . ASN A 1 81 ? 12.695 5.824 1.468 1.00 94.38 81 ASN A C 1
ATOM 640 O O . ASN A 1 81 ? 12.041 6.078 2.476 1.00 94.38 81 ASN A O 1
ATOM 644 N N . ASP A 1 82 ? 12.125 5.686 0.270 1.00 94.62 82 ASP A N 1
ATOM 645 C CA . ASP A 1 82 ? 10.690 5.863 0.023 1.00 94.62 82 ASP A CA 1
ATOM 646 C C . ASP A 1 82 ? 9.863 4.874 0.855 1.00 94.62 82 ASP A C 1
ATOM 648 O O . ASP A 1 82 ? 8.897 5.256 1.518 1.00 94.62 82 ASP A O 1
ATOM 652 N N . TRP A 1 83 ? 10.280 3.608 0.890 1.00 95.31 83 TRP A N 1
ATOM 653 C CA . TRP A 1 83 ? 9.635 2.565 1.686 1.00 95.31 83 TRP A CA 1
ATOM 654 C C . TRP A 1 83 ? 9.742 2.814 3.190 1.00 95.31 83 TRP A C 1
ATOM 656 O O . TRP A 1 83 ? 8.742 2.714 3.905 1.00 95.31 83 TRP A O 1
ATOM 666 N N . SER A 1 84 ? 10.939 3.161 3.667 1.00 94.31 84 SER A N 1
ATOM 667 C CA . SER A 1 84 ? 11.191 3.430 5.084 1.00 94.31 84 SER A CA 1
ATOM 668 C C . SER A 1 84 ? 10.392 4.647 5.567 1.00 94.31 84 SER A C 1
ATOM 670 O O . SER A 1 84 ? 9.721 4.600 6.604 1.00 94.31 84 SER A O 1
ATOM 672 N N . ASN A 1 85 ? 10.351 5.707 4.753 1.00 93.94 85 ASN A N 1
ATOM 673 C CA . ASN A 1 85 ? 9.576 6.918 5.016 1.00 93.94 85 ASN A CA 1
ATOM 674 C C . ASN A 1 85 ? 8.066 6.652 5.001 1.00 93.94 85 ASN A C 1
ATOM 676 O O . ASN A 1 85 ? 7.356 7.121 5.893 1.00 93.94 85 ASN A O 1
ATOM 680 N N . ALA A 1 86 ? 7.563 5.866 4.043 1.00 94.25 86 ALA A N 1
ATOM 681 C CA . ALA A 1 86 ? 6.143 5.520 3.958 1.00 94.25 86 ALA A CA 1
ATOM 682 C C . ALA A 1 86 ? 5.632 4.825 5.229 1.00 94.25 86 ALA A C 1
ATOM 684 O O . ALA A 1 86 ? 4.513 5.079 5.689 1.00 94.25 86 ALA A O 1
ATOM 685 N N . LEU A 1 87 ? 6.467 3.973 5.827 1.00 93.06 87 LEU A N 1
ATOM 686 C CA . LEU A 1 87 ? 6.155 3.277 7.073 1.00 93.06 87 LEU A CA 1
ATOM 687 C C . LEU A 1 87 ? 6.535 4.078 8.325 1.00 93.06 87 LEU A C 1
ATOM 689 O O . LEU A 1 87 ? 6.084 3.728 9.418 1.00 93.06 87 LEU A O 1
ATOM 693 N N . ASN A 1 88 ? 7.277 5.182 8.172 1.00 91.31 88 ASN A N 1
ATOM 694 C CA . ASN A 1 88 ? 7.890 5.939 9.264 1.00 91.31 88 ASN A CA 1
ATOM 695 C C . ASN A 1 88 ? 8.684 5.009 10.197 1.00 91.31 88 ASN A C 1
ATOM 697 O O . ASN A 1 88 ? 8.477 5.005 11.412 1.00 91.31 88 ASN A O 1
ATOM 701 N N . GLU A 1 89 ? 9.526 4.173 9.590 1.00 90.44 89 GLU A N 1
ATOM 702 C CA . GLU A 1 89 ? 10.312 3.132 10.259 1.00 90.44 89 GLU A CA 1
ATOM 703 C C . GLU A 1 89 ? 11.371 3.719 11.199 1.00 90.44 89 GLU A C 1
ATOM 705 O O . GLU A 1 89 ? 11.563 3.210 12.303 1.00 90.44 89 GLU A O 1
ATOM 710 N N . TYR A 1 90 ? 11.982 4.841 10.805 1.00 90.06 90 TYR A N 1
ATOM 711 C CA . TYR A 1 90 ? 12.905 5.619 11.632 1.00 90.06 90 TYR A CA 1
ATOM 712 C C . TYR A 1 90 ? 12.326 7.013 11.904 1.00 90.06 90 TYR A C 1
ATOM 714 O O . TYR A 1 90 ? 12.670 7.974 11.214 1.00 90.06 90 TYR A O 1
ATOM 722 N N . PRO A 1 91 ? 11.430 7.160 12.898 1.00 84.44 91 PRO A N 1
ATOM 723 C CA . PRO A 1 91 ? 10.933 8.467 13.291 1.00 84.44 91 PRO A CA 1
ATOM 724 C C . PRO A 1 91 ? 12.103 9.305 13.806 1.00 84.44 91 PRO A C 1
ATOM 726 O O . PRO A 1 91 ? 12.825 8.882 14.713 1.00 84.44 91 PRO A O 1
ATOM 729 N N . THR A 1 92 ? 12.283 10.511 13.274 1.00 79.00 92 THR A N 1
ATOM 730 C CA . THR A 1 92 ? 13.176 11.480 13.911 1.00 79.00 92 THR A CA 1
ATOM 731 C C . THR A 1 92 ? 12.642 11.756 15.312 1.00 79.00 92 THR A C 1
ATOM 733 O O . THR A 1 92 ? 11.459 12.068 15.462 1.00 7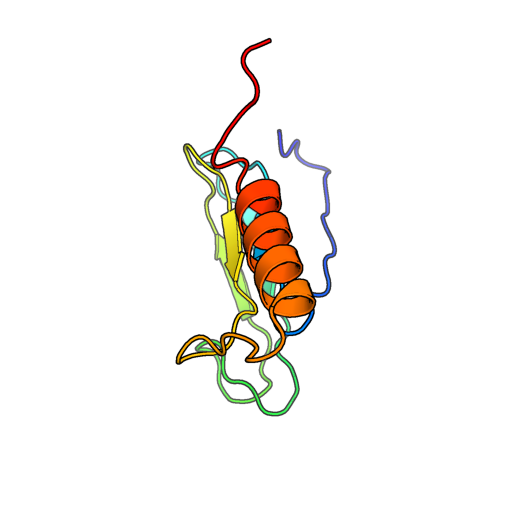9.00 92 THR A O 1
ATOM 736 N N . LYS A 1 93 ? 13.493 11.620 16.337 1.00 58.72 93 LYS A N 1
ATOM 737 C CA . LYS A 1 93 ? 13.152 12.088 17.683 1.00 58.72 93 LYS A CA 1
ATOM 738 C C . LYS A 1 93 ? 12.830 13.581 17.575 1.00 58.72 93 LYS A C 1
ATOM 740 O O . LYS A 1 93 ? 13.705 14.352 17.188 1.00 58.72 93 LYS A O 1
ATOM 745 N N . GLY A 1 94 ? 11.569 13.930 17.814 1.00 51.22 94 GLY A N 1
ATOM 746 C CA . GLY A 1 94 ? 11.174 15.300 18.134 1.00 51.22 94 GLY A CA 1
ATOM 747 C C . GLY A 1 94 ? 11.624 15.654 19.539 1.00 51.22 94 GLY A C 1
ATOM 748 O O . GLY A 1 94 ? 11.724 14.715 20.366 1.00 51.22 94 GLY A O 1
#

Nearest PDB structures (foldseek):
  6yxy-assembly1_ED  TM=2.102E-01  e=3.735E-01  Trypanosoma brucei brucei
  7aoi-assembly1_XC  TM=2.188E-01  e=1.141E+00  Trypanosoma brucei
  5ccx-assembly1_A-2  TM=2.392E-01  e=7.184E+00  Homo sapiens
  6zym-assembly1_C  TM=2.065E-01  e=9.344E+00  Homo sapiens

Sequence (94 aa):
EFSDKKVIEKDIQKNELYRIKAQYEPIKAKIIPHKKMDIGSGVGEPINTTIYGGLVGIILDGRDRPISIPADPQKRLSYLNDWSNALNEYPTKG

pLDDT: mean 90.36, std 10.97, range [45.38, 97.5]

Solvent-accessible surface area (backbone atoms only — not comparable to full-atom values): 5930 Å² total; per-residue (Å²): 121,71,56,104,80,69,81,84,86,80,88,79,46,86,66,34,50,46,56,45,72,28,54,77,47,89,38,83,43,78,49,76,50,57,77,85,36,64,85,86,63,44,70,33,37,61,44,78,48,77,46,61,30,30,99,81,23,39,77,47,77,36,52,55,87,74,74,77,77,57,84,52,67,67,61,33,51,51,52,54,48,52,42,39,57,40,68,52,72,76,68,76,85,124

Foldseek 3Di:
DPDPPDDDDDDADALAKAFDDFAFDWDWDKAFDDQQDDPPPDRRDIDTDTDGQHPQGDMDGNADVVGDADPDPVVNVVSVCRNCVNSVVPPDDD